Protein AF-A0A920KU68-F1 (afdb_monomer)

Structure (mmCIF, N/CA/C/O backbone):
data_AF-A0A920KU68-F1
#
_entry.id   AF-A0A920KU68-F1
#
loop_
_atom_site.group_PDB
_atom_site.id
_atom_site.type_symbol
_atom_site.label_atom_id
_atom_site.label_alt_id
_atom_site.label_comp_id
_atom_site.label_asym_id
_atom_site.label_entity_id
_atom_site.label_seq_id
_atom_site.pdbx_PDB_ins_code
_atom_site.Cartn_x
_atom_site.Cartn_y
_atom_site.Cartn_z
_atom_site.occupancy
_atom_site.B_iso_or_equiv
_atom_site.auth_seq_id
_atom_site.auth_comp_id
_atom_site.auth_asym_id
_atom_site.auth_atom_id
_atom_site.pdbx_PDB_model_num
ATOM 1 N N . MET A 1 1 ? -3.372 -3.559 -40.727 1.00 34.22 1 MET A N 1
ATOM 2 C CA . MET A 1 1 ? -2.894 -4.794 -40.069 1.00 34.22 1 MET A CA 1
ATOM 3 C C . MET A 1 1 ? -2.772 -4.501 -38.585 1.00 34.22 1 MET A C 1
ATOM 5 O O . MET A 1 1 ? -1.857 -3.791 -38.195 1.00 34.22 1 MET A O 1
ATOM 9 N N . ALA A 1 2 ? -3.752 -4.932 -37.790 1.00 42.66 2 ALA A N 1
ATOM 10 C CA . ALA A 1 2 ? -3.717 -4.791 -36.339 1.00 42.66 2 ALA A CA 1
ATOM 11 C C . ALA A 1 2 ? -2.800 -5.886 -35.785 1.00 42.66 2 ALA A C 1
ATOM 13 O O . ALA A 1 2 ? -3.099 -7.071 -35.932 1.00 42.66 2 ALA A O 1
ATOM 14 N N . GLN A 1 3 ? -1.655 -5.496 -35.232 1.00 41.56 3 GLN A N 1
ATOM 15 C CA . GLN A 1 3 ? -0.764 -6.429 -34.556 1.00 41.56 3 GLN A CA 1
ATOM 16 C C . GLN A 1 3 ? -1.406 -6.795 -33.217 1.00 41.56 3 GLN A C 1
ATOM 18 O O . GLN A 1 3 ? -1.456 -5.995 -32.287 1.00 41.56 3 GLN A O 1
ATOM 23 N N . ASN A 1 4 ? -1.972 -7.998 -33.179 1.00 43.69 4 ASN A N 1
ATOM 24 C CA . ASN A 1 4 ? -2.474 -8.656 -31.985 1.00 43.69 4 ASN A CA 1
ATOM 25 C C . ASN A 1 4 ? -1.251 -9.090 -31.158 1.00 43.69 4 ASN A C 1
ATOM 27 O O . ASN A 1 4 ? -0.704 -10.172 -31.361 1.00 43.69 4 ASN A O 1
ATOM 31 N N . LEU A 1 5 ? -0.772 -8.214 -30.274 1.00 47.34 5 LEU A N 1
ATOM 32 C CA . LEU A 1 5 ? 0.152 -8.597 -29.210 1.00 47.34 5 LEU A CA 1
ATOM 33 C C . LEU A 1 5 ? -0.668 -9.316 -28.137 1.00 47.34 5 LEU A C 1
ATOM 35 O O . LEU A 1 5 ? -1.055 -8.732 -27.129 1.00 47.34 5 LEU A O 1
ATOM 39 N N . ASN A 1 6 ? -0.927 -10.603 -28.374 1.00 47.19 6 ASN A N 1
ATOM 40 C CA . ASN A 1 6 ? -1.104 -11.562 -27.290 1.00 47.19 6 ASN A CA 1
ATOM 41 C C . ASN A 1 6 ? 0.236 -11.648 -26.550 1.00 47.19 6 ASN A C 1
ATOM 43 O O . ASN A 1 6 ? 1.009 -12.583 -26.737 1.00 47.19 6 ASN A O 1
ATOM 47 N N . SER A 1 7 ? 0.539 -10.637 -25.739 1.00 45.22 7 SER A N 1
ATOM 48 C CA . SER A 1 7 ? 1.402 -10.862 -24.596 1.00 45.22 7 SER A CA 1
ATOM 49 C C . SER A 1 7 ? 0.535 -11.621 -23.607 1.00 45.22 7 SER A C 1
ATOM 51 O O . SER A 1 7 ? -0.236 -11.019 -22.861 1.00 45.22 7 SER A O 1
ATOM 53 N N . GLU A 1 8 ? 0.656 -12.948 -23.609 1.00 46.94 8 GLU A N 1
ATOM 54 C CA . GLU A 1 8 ? 0.571 -13.725 -22.374 1.00 46.94 8 GLU A CA 1
ATOM 55 C C . GLU A 1 8 ? 1.620 -13.125 -21.432 1.00 46.94 8 GLU A C 1
ATOM 57 O O . GLU A 1 8 ? 2.767 -13.561 -21.355 1.00 46.94 8 GLU A O 1
ATOM 62 N N . 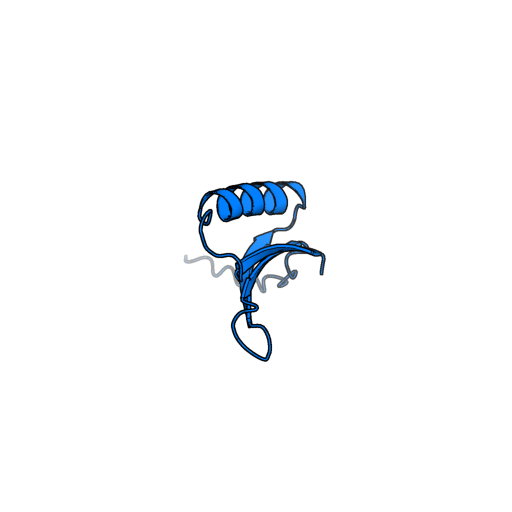GLY A 1 9 ? 1.262 -11.987 -20.837 1.00 42.38 9 GLY A N 1
ATOM 63 C CA . GLY A 1 9 ? 2.088 -11.252 -19.914 1.00 42.38 9 GLY A CA 1
ATOM 64 C C . GLY A 1 9 ? 2.212 -12.152 -18.717 1.00 42.38 9 GLY A C 1
ATOM 65 O O . GLY A 1 9 ? 1.262 -12.279 -17.951 1.00 42.38 9 GLY A O 1
ATOM 66 N N . ASN A 1 10 ? 3.357 -12.824 -18.632 1.00 42.16 10 ASN A N 1
ATOM 67 C CA . ASN A 1 10 ? 3.868 -13.447 -17.433 1.00 42.16 10 ASN A CA 1
ATOM 68 C C . ASN A 1 10 ? 3.498 -12.511 -16.279 1.00 42.16 10 ASN A C 1
ATOM 70 O O . ASN A 1 10 ? 4.053 -11.414 -16.184 1.00 42.16 10 ASN A O 1
ATOM 74 N N . PHE A 1 11 ? 2.455 -12.860 -15.520 1.00 51.25 11 PHE A N 1
ATOM 75 C CA . PHE A 1 11 ? 1.921 -12.007 -14.467 1.00 51.25 11 PHE A CA 1
ATOM 76 C C . PHE A 1 11 ? 2.918 -12.146 -13.331 1.00 51.25 11 PHE A C 1
ATOM 78 O O . PHE A 1 11 ? 2.726 -12.938 -12.417 1.00 51.25 11 PHE A O 1
ATOM 85 N N . HIS A 1 12 ? 4.066 -11.489 -13.481 1.00 57.03 12 HIS A N 1
ATOM 86 C CA . HIS A 1 12 ? 5.090 -11.459 -12.467 1.00 57.03 12 HIS A CA 1
ATOM 87 C C . HIS A 1 12 ? 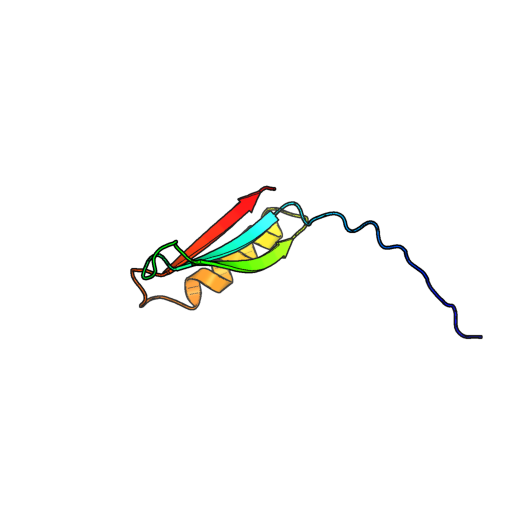4.446 -10.681 -11.324 1.00 57.03 12 HIS A C 1
ATOM 89 O O . HIS A 1 12 ? 4.167 -9.490 -11.502 1.00 57.03 12 HIS A O 1
ATOM 95 N N . PRO A 1 13 ? 4.081 -11.335 -10.205 1.00 62.12 13 PRO A N 1
ATOM 96 C CA . PRO A 1 13 ? 3.508 -10.599 -9.099 1.00 62.12 13 PRO A CA 1
ATOM 97 C C . PRO A 1 13 ? 4.568 -9.582 -8.693 1.00 62.12 13 PRO A C 1
ATOM 99 O O . PRO A 1 13 ? 5.726 -9.938 -8.458 1.00 62.12 13 PRO A O 1
ATOM 102 N N . SER A 1 14 ? 4.207 -8.301 -8.743 1.00 72.44 14 SER A N 1
ATOM 103 C CA . SER A 1 14 ? 5.141 -7.239 -8.404 1.00 72.44 14 SER A CA 1
ATOM 104 C C . SER A 1 14 ? 5.648 -7.502 -6.993 1.00 72.44 14 SER A C 1
ATOM 106 O O . SER A 1 14 ? 4.851 -7.695 -6.077 1.00 72.44 14 SER A O 1
ATOM 108 N N . LYS A 1 15 ? 6.969 -7.553 -6.837 1.00 85.94 15 LYS A N 1
ATOM 109 C CA . LYS A 1 15 ? 7.616 -8.045 -5.620 1.00 85.94 15 LYS A CA 1
ATOM 110 C C . LYS A 1 15 ? 7.286 -7.205 -4.384 1.00 85.94 15 LYS A C 1
ATOM 112 O O . LYS A 1 15 ? 7.327 -7.711 -3.268 1.00 85.94 15 LYS A O 1
ATOM 117 N N . PHE A 1 16 ? 6.949 -5.932 -4.572 1.00 89.25 16 PHE A N 1
ATOM 118 C CA . PHE A 1 16 ? 6.642 -5.008 -3.491 1.00 89.25 16 PHE A CA 1
ATOM 119 C C . PHE A 1 16 ? 5.217 -4.477 -3.614 1.00 89.25 16 PHE A C 1
ATOM 121 O O . PHE A 1 16 ? 4.793 -4.033 -4.678 1.00 89.25 16 PHE A O 1
ATOM 128 N N . GLN A 1 17 ? 4.473 -4.473 -2.514 1.00 90.75 17 GLN A N 1
ATOM 129 C CA . GLN A 1 17 ? 3.110 -3.954 -2.459 1.00 90.75 17 GLN A CA 1
ATOM 130 C C . GLN A 1 17 ? 2.992 -2.901 -1.371 1.00 90.75 17 GLN A C 1
ATOM 132 O O . GLN A 1 17 ? 3.401 -3.129 -0.236 1.00 90.75 17 GLN A O 1
ATOM 137 N N . VAL A 1 18 ? 2.395 -1.759 -1.699 1.00 91.06 18 VAL A N 1
ATOM 138 C CA . VAL A 1 18 ? 1.983 -0.788 -0.683 1.00 91.06 18 VAL A CA 1
ATOM 139 C C . VAL A 1 18 ? 0.579 -1.163 -0.250 1.00 91.06 18 VAL A C 1
ATOM 141 O O . VAL A 1 18 ? -0.331 -1.209 -1.079 1.00 91.06 18 VAL A O 1
ATOM 144 N N . VAL A 1 19 ? 0.398 -1.431 1.037 1.00 91.38 19 VAL A N 1
ATOM 145 C CA . VAL A 1 19 ? -0.890 -1.813 1.611 1.00 91.38 19 VAL A CA 1
ATOM 146 C C . VAL A 1 19 ? -1.364 -0.793 2.628 1.00 91.38 19 VAL A C 1
ATOM 148 O O . VAL A 1 19 ? -0.569 -0.191 3.345 1.00 91.38 19 VAL A O 1
ATOM 151 N N . GLU A 1 20 ? -2.676 -0.637 2.702 1.00 90.69 20 GLU A N 1
ATOM 152 C CA . GLU A 1 20 ? -3.383 0.002 3.798 1.00 90.69 20 GLU A CA 1
ATOM 153 C C . GLU A 1 20 ? -3.960 -1.067 4.717 1.00 90.69 20 GLU A C 1
ATOM 155 O O . GLU A 1 20 ? -4.655 -1.974 4.262 1.00 90.69 20 GLU A O 1
ATOM 160 N N . VAL A 1 21 ? -3.674 -0.949 6.008 1.00 89.56 21 VAL A N 1
ATOM 161 C CA . VAL A 1 21 ? -4.198 -1.816 7.057 1.00 89.56 21 VAL A CA 1
ATOM 162 C C . VAL A 1 21 ? -5.151 -1.000 7.913 1.00 89.56 21 VAL A C 1
ATOM 164 O O . VAL A 1 21 ? -4.735 -0.059 8.588 1.00 89.56 21 VAL A O 1
ATOM 167 N N . ASP A 1 22 ? -6.420 -1.387 7.876 1.00 89.69 22 ASP A N 1
ATOM 168 C CA . ASP A 1 22 ? -7.507 -0.855 8.689 1.00 89.69 22 ASP A CA 1
ATOM 169 C C . ASP A 1 22 ? -7.763 -1.822 9.853 1.00 89.69 22 ASP A C 1
ATOM 171 O O . ASP A 1 22 ? -8.329 -2.911 9.679 1.00 89.69 22 ASP A O 1
ATOM 175 N N . SER A 1 23 ? -7.278 -1.441 11.037 1.00 86.94 23 SER A N 1
ATOM 176 C CA . SER A 1 23 ? -7.384 -2.224 12.273 1.00 86.94 23 SER A CA 1
ATOM 177 C C . SER A 1 23 ? -8.650 -1.913 13.080 1.00 86.94 23 SER A C 1
ATOM 179 O O . SER A 1 23 ? -8.899 -2.571 14.094 1.00 86.94 23 SER A O 1
ATOM 181 N N . SER A 1 24 ? -9.482 -0.972 12.614 1.00 86.88 24 SER A N 1
ATOM 182 C CA . SER A 1 24 ? -10.752 -0.616 13.263 1.00 86.88 24 SER A CA 1
ATOM 183 C C . SER A 1 24 ? -11.803 -1.732 13.165 1.00 86.88 24 SER A C 1
ATOM 185 O O . SER A 1 24 ? -12.730 -1.806 13.975 1.00 86.88 24 SER A O 1
ATOM 187 N N . VAL A 1 25 ? -11.644 -2.643 12.199 1.00 85.69 25 VAL A N 1
ATOM 188 C CA . VAL A 1 25 ? -12.537 -3.780 11.938 1.00 85.69 25 VAL A CA 1
ATOM 189 C C . VAL A 1 25 ? -11.874 -5.120 12.272 1.00 85.69 25 VAL A C 1
ATOM 191 O O . VAL A 1 25 ? -10.651 -5.253 12.247 1.00 85.69 25 VAL A O 1
ATOM 194 N N . ARG A 1 26 ? -12.680 -6.143 12.605 1.00 89.50 26 ARG A N 1
ATOM 195 C CA . ARG A 1 26 ? -12.198 -7.512 12.868 1.00 89.50 26 ARG A CA 1
ATOM 196 C C . ARG A 1 26 ? -12.886 -8.532 11.949 1.00 89.50 26 ARG A C 1
ATO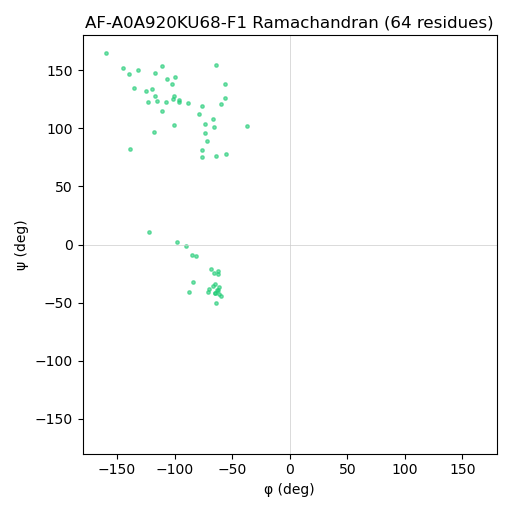M 198 O O . ARG A 1 26 ? -14.110 -8.635 12.011 1.00 89.50 26 ARG A O 1
ATOM 205 N N . PRO A 1 27 ? -12.130 -9.320 11.157 1.00 88.50 27 PRO A N 1
ATOM 206 C CA . PRO A 1 27 ? -10.670 -9.270 10.998 1.00 88.50 27 PRO A CA 1
A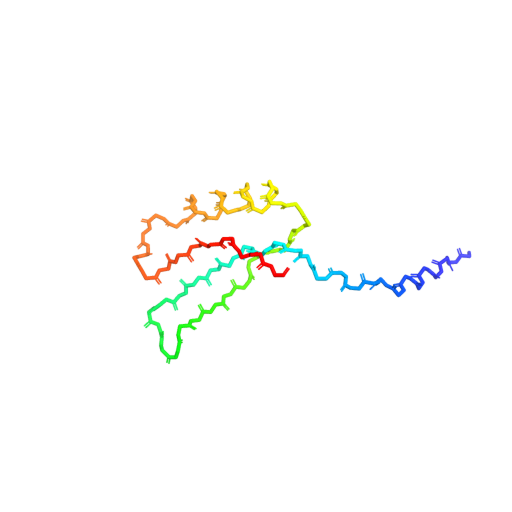TOM 207 C C . PRO A 1 27 ? -10.197 -7.939 10.390 1.00 88.50 27 PRO A C 1
ATOM 209 O O . PRO A 1 27 ? -10.969 -7.273 9.702 1.00 88.50 27 PRO A O 1
ATOM 212 N N . ALA A 1 28 ? -8.944 -7.560 10.671 1.00 89.25 28 ALA A N 1
ATOM 213 C CA . ALA A 1 28 ? -8.345 -6.353 10.106 1.00 89.25 28 ALA A CA 1
ATOM 214 C C . ALA A 1 28 ? -8.404 -6.415 8.578 1.00 89.25 28 ALA A C 1
ATOM 216 O O . ALA A 1 28 ? -8.169 -7.469 7.978 1.00 89.25 28 ALA A O 1
ATOM 217 N N . ARG A 1 29 ? -8.731 -5.288 7.950 1.00 90.81 29 ARG A N 1
ATOM 218 C CA . ARG A 1 29 ? -8.873 -5.214 6.498 1.00 90.81 29 ARG A CA 1
ATOM 219 C C . ARG A 1 29 ? -7.576 -4.702 5.891 1.00 90.81 29 ARG A C 1
ATOM 221 O O . ARG A 1 29 ? -7.114 -3.621 6.239 1.00 90.81 29 ARG A O 1
ATOM 228 N N . VAL A 1 30 ? -7.019 -5.477 4.965 1.00 89.56 30 VAL A 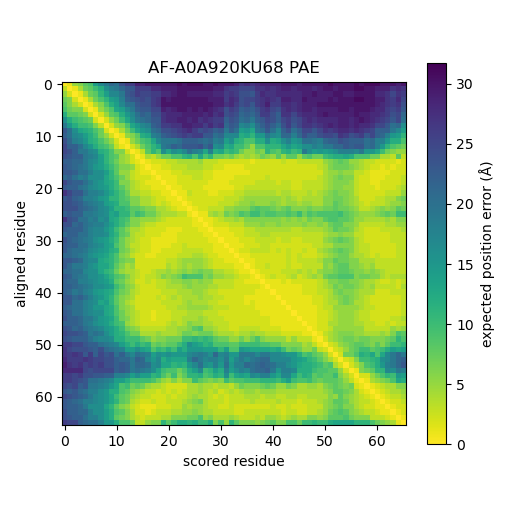N 1
ATOM 229 C CA . VAL A 1 30 ? -5.818 -5.110 4.207 1.00 89.56 30 VAL A CA 1
ATOM 230 C C . VAL A 1 30 ? -6.225 -4.786 2.776 1.00 89.56 30 VAL A C 1
ATOM 232 O O . VAL A 1 30 ? -6.823 -5.619 2.097 1.00 89.56 30 VAL A O 1
ATOM 235 N N . THR A 1 31 ? -5.906 -3.580 2.322 1.00 89.62 31 THR A N 1
ATOM 236 C CA . THR A 1 31 ? -6.180 -3.105 0.963 1.00 89.62 31 THR A CA 1
ATOM 237 C C . THR A 1 31 ? -4.859 -2.853 0.254 1.00 89.62 31 THR A C 1
ATOM 239 O O . THR A 1 31 ? -4.045 -2.072 0.735 1.00 89.62 31 THR A O 1
ATOM 242 N N . ILE A 1 32 ? -4.636 -3.483 -0.898 1.00 90.56 32 ILE A N 1
ATOM 243 C CA . ILE A 1 32 ? -3.466 -3.190 -1.734 1.00 90.56 32 ILE A CA 1
ATOM 244 C C . ILE A 1 32 ? -3.720 -1.863 -2.449 1.00 90.56 32 ILE A C 1
ATOM 246 O O . ILE A 1 32 ? -4.683 -1.737 -3.202 1.00 90.56 32 ILE A O 1
ATOM 250 N N . LEU A 1 33 ? -2.865 -0.875 -2.203 1.00 89.00 33 LEU A N 1
ATOM 251 C CA . LEU A 1 33 ? -2.941 0.441 -2.834 1.00 89.00 33 LEU A CA 1
ATOM 252 C C . LEU A 1 33 ? -2.195 0.466 -4.167 1.00 89.00 33 LEU A C 1
A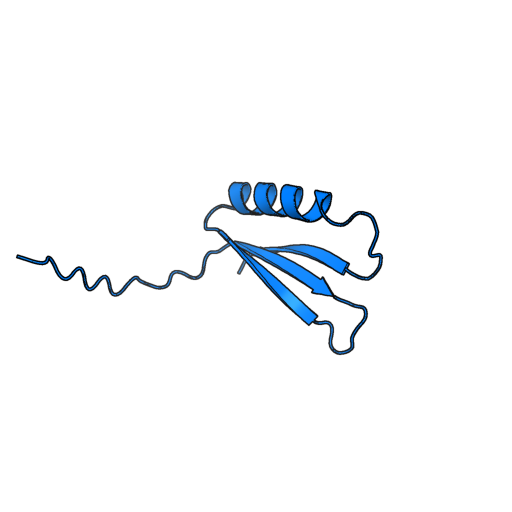TOM 254 O O . LEU A 1 33 ? -2.650 1.082 -5.125 1.00 89.00 33 LEU A O 1
ATOM 258 N N . SER A 1 34 ? -1.027 -0.176 -4.220 1.00 88.50 34 SER A N 1
ATOM 259 C CA . SER A 1 34 ? -0.201 -0.257 -5.427 1.00 88.50 34 SER A CA 1
ATOM 260 C C . SER A 1 34 ? 0.779 -1.426 -5.358 1.00 88.50 34 SER A C 1
ATOM 262 O O . SER A 1 34 ? 0.997 -2.020 -4.300 1.00 88.50 34 SER A O 1
ATOM 264 N N . SER A 1 35 ? 1.347 -1.782 -6.506 1.00 89.50 35 SER A N 1
ATOM 265 C CA . SER A 1 35 ? 2.261 -2.908 -6.689 1.00 89.50 35 SER A CA 1
ATOM 266 C C . SER A 1 35 ? 3.437 -2.448 -7.549 1.00 89.50 35 SER A C 1
ATOM 268 O O . SER A 1 35 ? 3.230 -1.748 -8.536 1.00 89.50 35 SER A O 1
ATOM 270 N N . HIS A 1 36 ? 4.655 -2.800 -7.144 1.00 88.12 36 HIS A N 1
ATOM 271 C CA . HIS A 1 36 ? 5.912 -2.282 -7.686 1.00 88.12 36 HIS 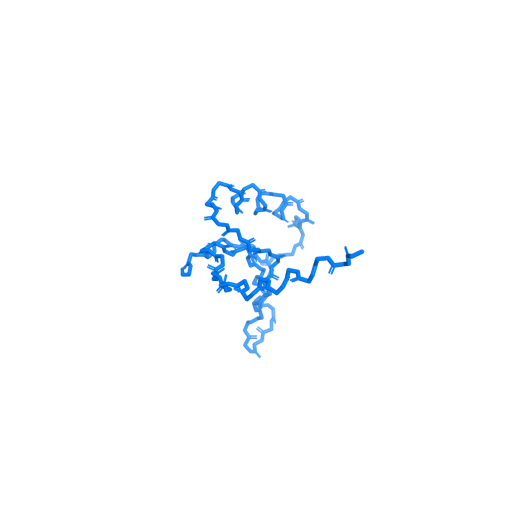A CA 1
ATOM 272 C C . HIS A 1 36 ? 6.951 -3.392 -7.814 1.00 88.12 36 HIS A C 1
ATOM 274 O O . HIS A 1 36 ? 6.994 -4.328 -7.011 1.00 88.12 36 HIS A O 1
ATOM 280 N N . GLU A 1 37 ? 7.806 -3.291 -8.827 1.00 88.56 37 GLU A N 1
ATOM 281 C CA . GLU A 1 37 ? 8.926 -4.219 -9.014 1.00 88.56 37 GLU A CA 1
ATOM 282 C C . GLU A 1 37 ? 10.152 -3.812 -8.184 1.00 88.56 37 GLU A C 1
ATOM 284 O O . GLU A 1 37 ? 10.871 -4.685 -7.696 1.00 88.56 37 GLU A O 1
ATOM 289 N N . SER A 1 38 ? 10.356 -2.505 -7.964 1.00 87.88 38 SER A N 1
ATOM 290 C CA . SER A 1 38 ? 11.421 -1.970 -7.108 1.00 87.88 38 SER A CA 1
ATOM 291 C C . SER A 1 38 ? 10.913 -1.579 -5.719 1.00 87.88 38 SER A C 1
ATOM 293 O O . SER A 1 38 ? 9.822 -1.030 -5.542 1.00 87.88 38 SER A O 1
ATOM 295 N N . LYS A 1 39 ? 11.770 -1.806 -4.720 1.00 87.31 39 LYS A N 1
ATOM 296 C CA . LYS A 1 39 ? 11.575 -1.332 -3.349 1.00 87.31 39 LYS A CA 1
ATOM 297 C C . LYS A 1 39 ? 11.606 0.192 -3.268 1.00 87.31 39 LYS A C 1
ATOM 299 O O . LYS A 1 39 ? 10.917 0.759 -2.421 1.00 87.31 39 LYS A O 1
ATOM 304 N N . GLU A 1 40 ? 12.409 0.848 -4.104 1.00 91.38 40 GLU A N 1
ATOM 305 C CA . GLU A 1 40 ? 12.518 2.311 -4.120 1.00 91.38 40 GLU A CA 1
ATOM 306 C C . GLU A 1 40 ? 11.181 2.934 -4.524 1.00 91.38 40 GLU A C 1
ATOM 308 O O . GLU A 1 40 ? 10.635 3.739 -3.770 1.00 91.38 40 GLU A O 1
ATOM 313 N N . ASP A 1 41 ? 10.598 2.463 -5.628 1.00 88.69 41 ASP A N 1
ATOM 314 C CA . ASP A 1 41 ? 9.302 2.932 -6.129 1.00 88.69 41 ASP A CA 1
ATOM 315 C C . ASP A 1 41 ? 8.174 2.674 -5.120 1.00 88.69 41 ASP A C 1
ATOM 317 O O . ASP A 1 41 ? 7.374 3.566 -4.825 1.00 88.69 41 ASP A O 1
ATOM 321 N N . ALA A 1 42 ? 8.159 1.489 -4.494 1.00 88.88 42 ALA A N 1
ATOM 322 C CA . ALA A 1 42 ? 7.210 1.176 -3.425 1.00 88.88 42 ALA A CA 1
ATOM 323 C C . ALA A 1 42 ? 7.368 2.097 -2.206 1.00 88.88 42 ALA A C 1
ATOM 325 O O . ALA A 1 42 ? 6.382 2.477 -1.574 1.00 88.88 42 ALA A O 1
ATOM 326 N N . THR A 1 43 ? 8.605 2.468 -1.869 1.00 88.44 43 THR A N 1
ATOM 327 C CA . THR A 1 43 ? 8.898 3.346 -0.731 1.00 88.44 43 THR A CA 1
ATOM 328 C C . THR A 1 43 ? 8.458 4.780 -1.012 1.00 88.44 43 THR A C 1
ATOM 330 O O . THR A 1 43 ? 7.881 5.420 -0.134 1.00 88.44 43 THR A O 1
ATOM 333 N N . GLU A 1 44 ? 8.678 5.286 -2.224 1.00 91.06 44 GLU A N 1
ATOM 334 C CA . GLU A 1 44 ? 8.193 6.609 -2.629 1.00 91.06 44 GLU A CA 1
ATOM 335 C C . GLU A 1 44 ? 6.658 6.654 -2.658 1.00 91.06 44 GLU A C 1
ATOM 337 O O . GLU A 1 44 ? 6.054 7.587 -2.122 1.00 91.06 44 GLU A O 1
ATOM 342 N N . ALA A 1 45 ? 6.011 5.603 -3.173 1.00 88.44 45 ALA A N 1
ATOM 343 C CA . ALA A 1 45 ? 4.556 5.467 -3.141 1.00 88.44 45 ALA A CA 1
ATOM 344 C C . ALA A 1 45 ? 4.002 5.409 -1.704 1.00 88.44 45 ALA A C 1
ATOM 346 O O . ALA A 1 45 ? 2.984 6.037 -1.411 1.00 88.44 45 ALA A O 1
ATOM 347 N N . TRP A 1 46 ? 4.688 4.717 -0.788 1.00 89.94 46 TRP A N 1
ATOM 348 C CA . TRP A 1 46 ? 4.337 4.692 0.636 1.00 89.94 46 TRP A CA 1
ATOM 349 C C . TRP A 1 46 ? 4.494 6.061 1.309 1.00 89.94 46 TRP A C 1
ATOM 351 O O . TRP A 1 46 ? 3.619 6.480 2.063 1.00 89.94 46 TRP A O 1
ATOM 361 N N . LYS A 1 47 ? 5.568 6.808 1.020 1.00 88.62 47 LYS A N 1
ATOM 362 C CA . LYS A 1 47 ? 5.730 8.177 1.540 1.00 88.62 47 LYS A CA 1
ATOM 363 C C . LYS A 1 47 ? 4.582 9.073 1.080 1.00 88.62 47 LYS A C 1
ATOM 365 O O . LYS A 1 47 ? 4.020 9.809 1.888 1.00 88.62 47 LYS A O 1
ATOM 370 N N . ALA A 1 48 ? 4.208 8.981 -0.196 1.00 85.44 48 ALA A N 1
ATOM 371 C CA . ALA A 1 48 ? 3.082 9.728 -0.744 1.00 85.44 48 ALA A CA 1
ATOM 372 C C . ALA A 1 48 ? 1.747 9.327 -0.089 1.00 85.44 48 ALA 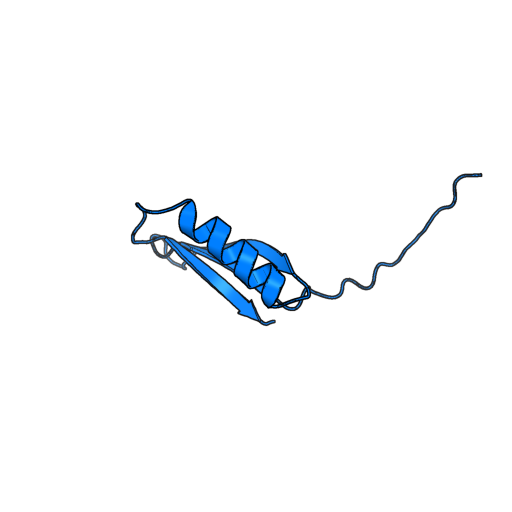A C 1
ATOM 374 O O . ALA A 1 48 ? 0.928 10.200 0.201 1.00 85.44 48 ALA A O 1
ATOM 375 N N . SER A 1 49 ? 1.535 8.035 0.199 1.00 80.50 49 SER A 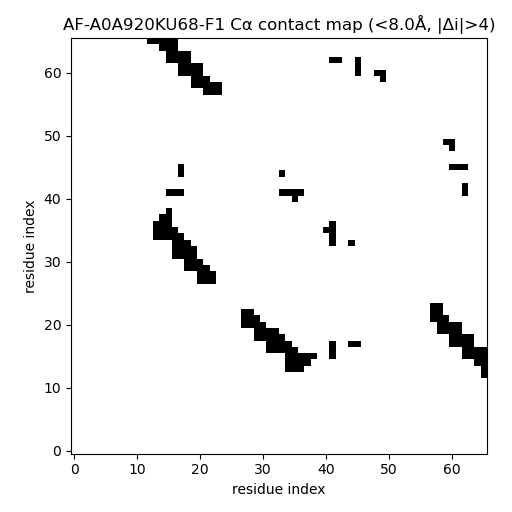N 1
ATOM 376 C CA . SER A 1 49 ? 0.316 7.566 0.870 1.00 80.50 49 SER A CA 1
ATOM 377 C C . SER A 1 49 ? 0.252 7.998 2.339 1.00 80.50 49 SER A C 1
ATOM 379 O O . SER A 1 49 ? -0.812 8.400 2.809 1.00 80.50 49 SER A O 1
ATOM 381 N N . ALA A 1 50 ? 1.387 7.983 3.045 1.00 73.38 50 ALA A N 1
ATOM 382 C CA . ALA A 1 50 ? 1.487 8.368 4.451 1.00 73.38 50 ALA A CA 1
ATOM 383 C C . ALA A 1 50 ? 1.202 9.863 4.676 1.00 73.38 50 ALA A C 1
ATOM 385 O O . ALA A 1 50 ? 0.571 10.235 5.664 1.00 73.38 50 ALA A O 1
ATOM 386 N N . VAL A 1 51 ? 1.604 10.731 3.740 1.00 68.50 51 VAL A N 1
ATOM 387 C CA . VAL A 1 51 ? 1.327 12.180 3.806 1.00 68.50 51 VAL A CA 1
ATOM 388 C C . VAL A 1 51 ? -0.174 12.487 3.687 1.00 68.50 51 VAL A C 1
ATOM 390 O O . VAL A 1 51 ? -0.635 13.509 4.189 1.00 68.50 51 VAL A O 1
ATOM 393 N N . ALA A 1 52 ? -0.960 11.599 3.072 1.00 61.72 52 ALA A N 1
ATOM 394 C CA . ALA A 1 52 ? -2.380 11.827 2.814 1.00 61.72 52 ALA A CA 1
ATOM 395 C C . ALA A 1 52 ? -3.312 11.540 4.011 1.00 61.72 52 ALA A C 1
ATOM 397 O O . ALA A 1 52 ? -4.494 11.878 3.938 1.00 61.72 52 ALA A O 1
ATOM 398 N N . LYS A 1 53 ? -2.834 10.924 5.105 1.00 60.53 53 LYS A N 1
ATOM 399 C CA . LYS A 1 53 ? -3.681 10.537 6.252 1.00 60.53 53 LYS A CA 1
ATOM 400 C C . LYS A 1 53 ? -3.000 10.825 7.592 1.00 60.53 53 LYS A C 1
ATOM 402 O O . LYS A 1 53 ? -2.447 9.935 8.224 1.00 60.53 53 LYS A O 1
ATOM 407 N N . ILE A 1 54 ? -3.084 12.079 8.034 1.00 55.00 54 ILE A N 1
ATOM 408 C CA . ILE A 1 54 ? -2.544 12.535 9.328 1.00 55.00 54 ILE A CA 1
ATOM 409 C C . ILE A 1 54 ? -3.531 12.303 10.502 1.00 55.00 54 ILE A C 1
ATOM 411 O O . ILE A 1 54 ? -3.119 12.382 11.653 1.00 55.00 54 ILE A O 1
ATOM 415 N N . ASP A 1 55 ? -4.792 11.909 10.252 1.00 56.66 55 ASP A N 1
ATOM 416 C CA . ASP A 1 55 ? -5.855 11.923 11.285 1.00 56.66 55 ASP A CA 1
ATOM 417 C C . ASP A 1 55 ? -6.559 10.579 11.597 1.00 56.66 55 ASP A C 1
ATOM 419 O O . ASP A 1 55 ? -7.557 10.565 12.317 1.00 56.66 55 ASP A O 1
ATOM 423 N N . PHE A 1 56 ? -6.071 9.429 11.115 1.00 63.47 56 PHE A N 1
ATOM 424 C CA . PHE A 1 56 ? -6.706 8.125 11.395 1.00 63.47 56 PHE A CA 1
ATOM 425 C C . PHE A 1 56 ? -5.776 7.183 12.172 1.00 63.47 56 PHE A C 1
ATOM 427 O O . PHE A 1 56 ? -4.962 6.487 11.577 1.00 63.47 56 PHE A O 1
ATOM 434 N N . TYR A 1 57 ? -5.931 7.126 13.501 1.00 69.12 57 TYR A N 1
ATOM 435 C CA . TYR A 1 57 ? -5.112 6.291 14.401 1.00 69.12 57 TYR A CA 1
ATOM 436 C C . TYR A 1 57 ? -5.222 4.775 14.141 1.00 69.12 57 TYR A C 1
ATOM 438 O O . TYR A 1 57 ? -4.300 4.035 14.480 1.00 69.12 57 TYR A O 1
ATOM 446 N N . ASP A 1 58 ? -6.314 4.319 13.519 1.00 79.75 58 ASP A N 1
ATOM 447 C CA . ASP A 1 58 ? -6.571 2.900 13.228 1.00 79.75 58 ASP A CA 1
ATOM 448 C C . ASP A 1 58 ? -6.210 2.490 11.786 1.00 79.75 58 ASP A C 1
ATOM 450 O O . ASP A 1 58 ? -6.425 1.343 11.388 1.00 79.75 58 ASP A O 1
ATOM 454 N N . ILE A 1 59 ? -5.675 3.415 10.977 1.00 82.75 59 ILE A N 1
ATOM 455 C CA . ILE A 1 59 ? -5.265 3.147 9.593 1.00 82.75 59 ILE A CA 1
ATOM 456 C C . ILE A 1 59 ? -3.759 3.354 9.465 1.00 82.75 59 ILE A C 1
ATOM 458 O O . ILE A 1 59 ? -3.232 4.410 9.800 1.00 82.75 59 ILE A O 1
ATOM 462 N N . SER A 1 60 ? -3.062 2.358 8.922 1.00 84.94 60 SER A N 1
ATOM 463 C CA . SER A 1 60 ? -1.618 2.431 8.669 1.00 84.94 60 SER A CA 1
ATOM 464 C C . SER A 1 60 ? -1.266 1.985 7.254 1.00 84.94 60 SER A C 1
ATOM 466 O O . SER A 1 60 ? -1.946 1.139 6.675 1.00 84.94 60 SER A O 1
ATOM 468 N N . HIS A 1 61 ? -0.188 2.538 6.693 1.00 86.62 61 HIS A N 1
ATOM 469 C CA . HIS A 1 61 ? 0.376 2.088 5.418 1.00 86.62 61 HIS A CA 1
ATOM 470 C C . HIS A 1 61 ? 1.675 1.327 5.636 1.00 86.62 61 HIS A C 1
ATOM 472 O O . HIS A 1 61 ? 2.486 1.696 6.485 1.00 86.62 61 HIS A O 1
ATOM 478 N N . SER A 1 62 ? 1.907 0.278 4.855 1.00 86.38 62 SER A N 1
ATOM 479 C CA . SER A 1 62 ? 3.131 -0.527 4.920 1.00 86.38 62 SER A CA 1
ATOM 480 C C . SER A 1 62 ? 3.543 -1.021 3.541 1.00 86.38 62 SER A C 1
ATOM 482 O O . SER A 1 62 ? 2.697 -1.205 2.669 1.00 86.38 62 SER A O 1
ATOM 484 N N . VAL A 1 63 ? 4.843 -1.245 3.351 1.00 88.44 63 VAL A N 1
ATOM 485 C CA . VAL A 1 63 ? 5.376 -1.938 2.173 1.00 88.44 63 VAL A CA 1
ATOM 486 C C . VAL A 1 63 ? 5.578 -3.405 2.535 1.00 88.44 63 VAL A C 1
ATOM 488 O O . VAL A 1 63 ? 6.298 -3.712 3.484 1.00 88.44 63 VAL A O 1
ATOM 491 N N . LEU A 1 64 ? 4.944 -4.299 1.785 1.00 87.62 64 LEU A N 1
ATOM 492 C CA . LEU A 1 64 ? 5.127 -5.743 1.879 1.00 87.62 64 LEU A CA 1
ATOM 493 C C . LEU A 1 64 ? 6.011 -6.220 0.728 1.00 87.62 64 LEU A C 1
ATOM 495 O O . LEU A 1 64 ? 5.838 -5.773 -0.402 1.00 87.62 64 LEU A O 1
ATOM 499 N N . GLU A 1 65 ? 6.939 -7.124 1.024 1.00 87.44 65 GLU A N 1
ATOM 500 C CA . GLU A 1 65 ? 7.704 -7.882 0.030 1.00 87.44 65 GLU A CA 1
ATOM 501 C C . GLU A 1 65 ? 7.084 -9.282 -0.068 1.00 87.44 65 GLU A C 1
ATOM 503 O O . GLU A 1 65 ? 6.910 -9.933 0.967 1.00 87.44 65 GLU A O 1
ATOM 508 N N . ILE A 1 66 ? 6.703 -9.700 -1.279 1.00 80.81 66 ILE A N 1
ATOM 509 C CA . ILE A 1 66 ? 6.034 -10.981 -1.567 1.00 80.81 66 ILE A CA 1
ATOM 510 C C . ILE A 1 66 ? 6.896 -11.934 -2.391 1.00 80.81 66 ILE A C 1
ATOM 512 O O . ILE A 1 66 ? 7.732 -11.459 -3.195 1.00 80.81 66 ILE A O 1
#

Foldseek 3Di:
DDPPPPPPPPPPFQQKWKWKWQQVDPVIDIDTPDGHNDPVVNVVVQVVVVVVDPDDPRIHIDMDGD

Solvent-accessible surface area (backbone atoms only — not comparable to full-atom values): 4091 Å² total; per-residue (Å²): 136,86,83,81,78,80,66,84,64,75,78,68,74,48,36,18,32,24,31,39,40,35,63,82,44,87,76,63,46,76,43,80,76,47,72,22,78,43,67,65,61,30,48,54,51,43,53,58,55,54,72,73,56,89,82,49,95,48,52,47,75,48,77,45,80,108

Sequence (66 aa):
MAQNLNSEGNFHPSKFQVVEVDSSVRPARVTILSSHESKEDATEAWKASAVAKIDFYDISHSVLEI

pLDDT: mean 76.59, std 17.46, range [34.22, 91.38]

Mean predicted aligned error: 10.16 Å

Secondary structure (DSSP, 8-state):
--------------SEEEEEEE-SSSSPEEEEEEEESSHHHHHHHHHHHHHT-SS-TTEEEEEEE-

Nearest PDB structures (foldseek):
  9erv-assembly1_A  TM=5.160E-01  e=2.863E+00  Salmonella
  7ztb-assembly1_A  TM=4.485E-01  e=3.248E+00  Salmonella
  4yr3-assembly1_A  TM=3.133E-01  e=6.499E+00  Homo sapiens

Radius of gyration: 15.87 Å; Cα contacts (8 Å, |Δi|>4): 93; chains: 1; bounding box: 25×26×54 Å